Protein AF-A0A961PBG0-F1 (afdb_monomer)

pLDDT: mean 92.76, std 6.79, range [61.38, 98.5]

Solvent-accessible surface area (backbone atoms only — not comparable to full-atom values): 7837 Å² total; per-residue (Å²): 134,85,78,85,80,84,75,78,91,65,84,81,90,67,58,60,56,60,52,46,52,52,42,55,55,21,27,42,26,29,73,75,37,74,27,38,90,36,45,84,66,100,42,56,52,28,33,50,68,38,59,45,80,75,23,32,34,17,24,19,42,36,30,41,67,69,48,76,53,74,30,77,50,64,52,98,66,86,43,72,35,89,86,44,22,7,29,77,54,16,24,45,54,45,34,59,54,46,58,58,49,36,75,77,66,47,50,43,77,76,75,82,48,87,92,66,80,92,76,56,58,40,91,88,79,70,45,77,47,62,95,86,111

Radius of gyration: 18.52 Å; Cα contacts (8 Å, |Δi|>4): 218; chains: 1; bounding box: 60×29×58 Å

Secondary structure (DSSP, 8-state):
-PPP---------S-HHHHHHHHHHHHHHHHHSTTTTT---SS--EEEEEE-GGG-EEEEEEE-SS-EEEEEEE-SS----TT--IIIIIHHHHHHHHHHHHHHH---PPPPPTT-----B-TTT-PBPPTT-

Foldseek 3Di:
DDDDDDDDPDDDPDDPQVVVVLQVVQLCCCPPNLQDPLADEPERKGWDWDADPLRQKTKIWMDFQFDTDIDIDHDPPRDHDPPHINNPHTSNVVNVVVNVVCVPGNGYPDDNDPPDDDFDADPPPRDTDPPVD

Nearest PDB structures (foldseek):
  3vma-assembly1_A  TM=8.462E-01  e=1.770E-04  Escherichia coli K-12
  7u4h-assembly1_A  TM=8.649E-01  e=2.583E-04  Chlamydia trachomatis D/UW-3/CX
  7u4h-assembly2_B  TM=8.428E-01  e=2.929E-04  Chlamydia trachomatis D/UW-3/CX
  5fgz-assembly1_A  TM=8.484E-01  e=7.533E-04  Escherichia coli K-12
  6yn0-assembly1_A  TM=8.111E-01  e=9.100E-04  Escherichia coli K-12

Sequence (133 aa):
GASPRITANRERVMDAITAYQLTSMMQGVVQRGTAAGAVNLSVPVAGKTGTTNDSRDAWFIGFTSNLVAGCYIGYDKPQRMPGASGGGTCAPVFQRFMTEAVKKYGGGKFKVPAGGQFIKIDRYTGARLPDDA

Mean predicted aligned error: 5.56 Å

Structure (mmCIF, N/CA/C/O backbone):
data_AF-A0A961PBG0-F1
#
_entry.id   AF-A0A961PBG0-F1
#
loop_
_atom_site.group_PDB
_atom_site.id
_atom_site.type_symbol
_atom_site.label_atom_id
_atom_site.label_alt_id
_atom_site.label_comp_id
_atom_site.label_asym_id
_atom_site.label_entity_id
_atom_site.label_seq_id
_atom_site.pdbx_PDB_ins_code
_atom_site.Cartn_x
_atom_site.Cartn_y
_atom_site.Cartn_z
_atom_site.occupancy
_atom_site.B_iso_or_equiv
_atom_site.auth_seq_id
_atom_site.auth_comp_id
_atom_site.auth_asym_id
_atom_site.auth_atom_id
_atom_site.pdbx_PDB_model_num
ATOM 1 N N . GLY A 1 1 ? -44.442 6.313 3.048 1.00 61.38 1 GLY A N 1
ATOM 2 C CA . GLY A 1 1 ? -43.961 5.299 2.090 1.00 61.38 1 GLY A CA 1
ATOM 3 C C . GLY A 1 1 ? -42.630 4.770 2.575 1.00 61.38 1 GLY A C 1
ATOM 4 O O . GLY A 1 1 ? -41.834 5.569 3.048 1.00 61.38 1 GLY A O 1
ATOM 5 N N . ALA A 1 2 ? -42.412 3.457 2.539 1.00 73.62 2 ALA A N 1
ATOM 6 C CA . ALA A 1 2 ? -41.137 2.868 2.942 1.00 73.62 2 ALA A CA 1
ATOM 7 C C . ALA A 1 2 ? -40.106 3.033 1.817 1.00 73.62 2 ALA A C 1
ATOM 9 O O . ALA A 1 2 ? -40.390 2.704 0.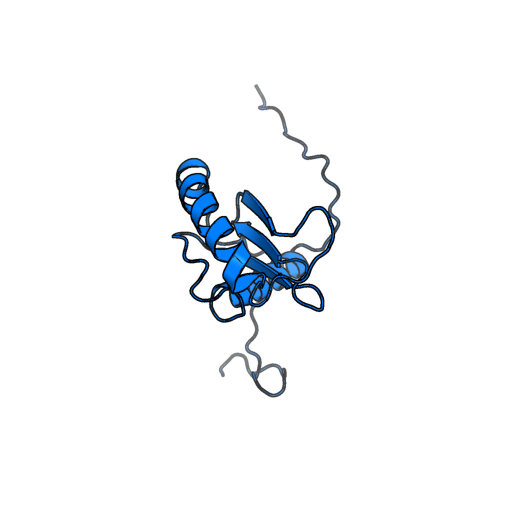666 1.00 73.62 2 ALA A O 1
ATOM 10 N N . SER A 1 3 ? -38.925 3.552 2.145 1.00 66.94 3 SER A N 1
ATOM 11 C CA . SER A 1 3 ? -37.816 3.650 1.195 1.00 66.94 3 SER A CA 1
ATOM 12 C C . SER A 1 3 ? -37.363 2.251 0.746 1.00 66.94 3 SER A C 1
ATOM 14 O O . SER A 1 3 ? -37.389 1.316 1.552 1.00 66.94 3 SER A O 1
ATOM 16 N N . PRO A 1 4 ? -36.930 2.080 -0.516 1.00 78.19 4 PRO A N 1
ATOM 17 C CA . PRO A 1 4 ? -36.484 0.788 -1.023 1.00 78.19 4 PRO A CA 1
ATOM 18 C C . PRO A 1 4 ? -35.273 0.264 -0.239 1.00 78.19 4 PRO A C 1
ATOM 20 O O . PRO A 1 4 ? -34.310 0.987 0.028 1.00 78.19 4 PRO A O 1
ATOM 23 N N . ARG A 1 5 ? -35.315 -1.023 0.123 1.00 78.50 5 ARG A N 1
ATOM 24 C CA . ARG A 1 5 ? -34.212 -1.717 0.794 1.00 78.50 5 ARG A CA 1
ATOM 25 C C . ARG A 1 5 ? -33.187 -2.124 -0.261 1.00 78.50 5 ARG A C 1
ATOM 27 O O . ARG A 1 5 ? -33.420 -3.063 -1.014 1.00 78.50 5 ARG A O 1
ATOM 34 N N . ILE A 1 6 ? -32.055 -1.427 -0.322 1.00 74.75 6 ILE A N 1
ATOM 35 C CA . ILE A 1 6 ? -30.948 -1.826 -1.198 1.00 74.75 6 ILE A CA 1
ATOM 36 C C . ILE A 1 6 ? -30.347 -3.126 -0.650 1.00 74.75 6 ILE A C 1
ATOM 38 O O . ILE A 1 6 ? -29.648 -3.123 0.363 1.00 74.75 6 ILE A O 1
ATOM 42 N N . THR A 1 7 ? -30.628 -4.247 -1.310 1.00 72.62 7 THR A N 1
ATOM 43 C CA . THR A 1 7 ? -29.997 -5.539 -1.023 1.00 72.62 7 THR A CA 1
ATOM 44 C C . THR A 1 7 ? -28.764 -5.689 -1.903 1.00 72.62 7 THR A C 1
ATOM 46 O O . THR A 1 7 ? -28.859 -5.932 -3.105 1.00 72.62 7 THR A O 1
ATOM 49 N N . ALA A 1 8 ? -27.582 -5.517 -1.316 1.00 70.81 8 ALA A N 1
ATOM 50 C CA . ALA A 1 8 ? -26.337 -5.832 -1.999 1.00 70.81 8 ALA A CA 1
ATOM 51 C C . ALA A 1 8 ? -26.182 -7.360 -2.071 1.00 70.81 8 ALA A C 1
ATOM 53 O O . ALA A 1 8 ? -25.752 -7.977 -1.101 1.00 70.81 8 ALA A O 1
ATOM 54 N N . ASN A 1 9 ? -26.513 -7.962 -3.217 1.00 75.25 9 ASN A N 1
ATOM 55 C CA . ASN A 1 9 ? -26.277 -9.386 -3.502 1.00 75.25 9 ASN A CA 1
ATOM 56 C C . ASN A 1 9 ? -24.788 -9.644 -3.787 1.00 75.25 9 ASN A C 1
ATOM 58 O O . ASN A 1 9 ? -24.409 -10.055 -4.878 1.00 75.25 9 ASN A O 1
ATOM 62 N N . ARG A 1 10 ? -23.924 -9.314 -2.824 1.00 83.44 10 ARG A N 1
ATOM 63 C CA . ARG A 1 10 ? -22.484 -9.567 -2.893 1.00 83.44 10 ARG A CA 1
ATOM 64 C C . ARG A 1 10 ? -22.181 -10.715 -1.951 1.00 83.44 10 ARG A C 1
ATOM 66 O O . ARG A 1 10 ? -22.437 -10.606 -0.752 1.00 83.44 10 ARG A O 1
ATOM 73 N N . GLU A 1 11 ? -21.648 -11.796 -2.494 1.00 89.00 11 GLU A N 1
ATOM 74 C CA . GLU A 1 11 ? -21.184 -12.910 -1.684 1.00 89.00 11 GLU A CA 1
ATOM 75 C C . GLU A 1 11 ? -20.038 -12.451 -0.773 1.00 89.00 11 GLU A C 1
ATOM 77 O O . GLU A 1 11 ? -19.099 -11.773 -1.204 1.00 89.00 11 GLU A O 1
ATOM 82 N N . ARG A 1 12 ? -20.125 -12.790 0.516 1.00 88.44 12 ARG A N 1
ATOM 83 C CA . ARG A 1 12 ? -19.035 -12.545 1.459 1.00 88.44 12 ARG A CA 1
ATOM 84 C C . ARG A 1 12 ? -18.022 -13.679 1.331 1.00 88.44 12 ARG A C 1
ATOM 86 O O . ARG A 1 12 ? -18.261 -14.766 1.835 1.00 88.44 12 ARG A O 1
ATOM 93 N N . VAL A 1 13 ? -16.872 -13.377 0.737 1.00 93.19 13 VAL A N 1
ATOM 94 C CA . VAL A 1 13 ? -15.783 -14.349 0.522 1.00 93.19 13 VAL A CA 1
ATOM 95 C C . VAL A 1 13 ? -14.764 -14.424 1.670 1.00 93.19 13 VAL A C 1
ATOM 97 O O . VAL A 1 13 ? -13.883 -15.274 1.655 1.00 93.19 13 VAL A O 1
ATOM 100 N N . MET A 1 14 ? -14.842 -13.522 2.655 1.00 93.25 14 MET A N 1
ATOM 101 C CA . MET A 1 14 ? -13.897 -13.446 3.776 1.00 93.25 14 MET A CA 1
ATOM 102 C C . MET A 1 14 ? -14.581 -12.937 5.045 1.00 93.25 14 MET A C 1
ATOM 104 O O . MET A 1 14 ? -15.479 -12.089 4.976 1.00 93.25 14 MET A O 1
ATOM 108 N N . ASP A 1 15 ? -14.134 -13.419 6.206 1.00 94.62 15 ASP A N 1
ATOM 109 C CA . ASP A 1 15 ? -14.537 -12.851 7.489 1.00 94.62 15 ASP A CA 1
ATOM 110 C C . ASP A 1 15 ? -14.104 -11.377 7.619 1.00 94.62 15 ASP A C 1
ATOM 112 O O . ASP A 1 15 ? -13.048 -10.958 7.136 1.00 94.62 15 ASP A O 1
ATOM 116 N N . ALA A 1 16 ? -14.941 -10.572 8.275 1.00 94.06 16 ALA A N 1
ATOM 117 C CA . ALA A 1 16 ? -14.719 -9.136 8.372 1.00 94.06 16 ALA A CA 1
ATOM 118 C C . ALA A 1 16 ? -13.503 -8.793 9.249 1.00 94.06 16 ALA A C 1
ATOM 120 O O . ALA A 1 16 ? -12.793 -7.835 8.935 1.00 94.06 16 ALA A O 1
ATOM 121 N N . ILE A 1 17 ? -13.242 -9.566 10.313 1.00 95.88 17 ILE A N 1
ATOM 122 C CA . ILE A 1 17 ? -12.076 -9.386 11.189 1.00 95.88 17 ILE A CA 1
ATOM 123 C C . ILE A 1 17 ? -10.807 -9.716 10.407 1.00 95.88 17 ILE A C 1
ATOM 125 O O . ILE A 1 17 ? -9.879 -8.905 10.403 1.00 95.88 17 ILE A O 1
ATOM 129 N N . THR A 1 18 ? -10.793 -10.826 9.664 1.00 95.38 18 THR A N 1
ATOM 130 C CA . THR A 1 18 ? -9.668 -11.178 8.781 1.00 95.38 18 THR A CA 1
ATOM 131 C C . THR A 1 18 ? -9.402 -10.086 7.742 1.00 95.38 18 THR A C 1
ATOM 133 O O . THR A 1 18 ? -8.263 -9.644 7.585 1.00 95.38 18 THR A O 1
ATOM 136 N N . ALA A 1 19 ? -10.445 -9.576 7.079 1.00 95.81 19 ALA A N 1
ATOM 137 C CA . ALA A 1 19 ? -10.303 -8.502 6.096 1.00 95.81 19 ALA A CA 1
ATOM 138 C C . ALA A 1 19 ? -9.726 -7.216 6.715 1.00 95.81 19 ALA A C 1
ATOM 140 O O . ALA A 1 19 ? -8.863 -6.563 6.119 1.00 95.81 19 ALA A O 1
ATOM 141 N N . TYR A 1 20 ? -10.161 -6.859 7.926 1.00 96.38 20 TYR A N 1
ATOM 142 C CA . TYR A 1 20 ? -9.634 -5.705 8.651 1.00 96.38 20 TYR A CA 1
ATOM 143 C C . TYR A 1 20 ? -8.168 -5.900 9.065 1.00 96.38 20 TYR A C 1
ATOM 145 O O . TYR A 1 20 ? -7.363 -4.983 8.901 1.00 96.38 20 TYR A O 1
ATOM 153 N N . GLN A 1 21 ? -7.788 -7.093 9.533 1.00 95.69 21 GLN A N 1
ATOM 154 C CA . GLN A 1 21 ? -6.397 -7.422 9.867 1.00 95.69 21 GLN A CA 1
ATOM 155 C C . GLN A 1 21 ? -5.482 -7.324 8.640 1.00 95.69 21 GLN A C 1
ATOM 157 O O . GLN A 1 21 ? -4.449 -6.655 8.701 1.00 95.69 21 GLN A O 1
ATOM 162 N N . LEU A 1 22 ? -5.882 -7.909 7.503 1.00 96.88 22 LEU A N 1
ATOM 163 C CA . LEU A 1 22 ? -5.150 -7.782 6.236 1.00 96.88 22 LEU A CA 1
ATOM 164 C C . LEU A 1 22 ? -5.012 -6.316 5.817 1.00 96.88 22 LEU A C 1
ATOM 166 O O . LEU A 1 22 ? -3.926 -5.874 5.440 1.00 96.88 22 LEU A O 1
ATOM 170 N N . THR A 1 23 ? -6.094 -5.545 5.931 1.00 97.50 23 THR A N 1
ATOM 171 C CA . THR A 1 23 ? -6.087 -4.108 5.636 1.00 97.50 23 THR A CA 1
ATOM 172 C C . THR A 1 23 ? -5.087 -3.373 6.522 1.00 97.50 23 THR A C 1
ATOM 174 O O . THR A 1 23 ? -4.249 -2.641 6.005 1.00 97.50 23 THR A O 1
ATOM 177 N N . SER A 1 24 ? -5.102 -3.616 7.835 1.00 96.31 24 SER A N 1
ATOM 178 C CA . SER A 1 24 ? -4.177 -2.997 8.791 1.00 96.31 24 SER A CA 1
ATOM 179 C C . SER A 1 24 ? -2.710 -3.327 8.483 1.00 96.31 24 SER A C 1
ATOM 181 O O . SER A 1 24 ? -1.856 -2.436 8.484 1.00 96.31 24 SER A O 1
ATOM 183 N N . MET A 1 25 ? -2.410 -4.578 8.121 1.00 96.50 25 MET A N 1
ATOM 184 C CA . MET A 1 25 ? -1.068 -4.971 7.678 1.00 96.50 25 MET A CA 1
ATOM 185 C C . MET A 1 25 ? -0.658 -4.251 6.385 1.00 96.50 25 MET A C 1
ATOM 187 O O . MET A 1 25 ? 0.460 -3.742 6.285 1.00 96.50 25 MET A O 1
ATOM 191 N N . MET A 1 26 ? -1.568 -4.131 5.416 1.00 98.00 26 MET A N 1
ATOM 192 C CA . MET A 1 26 ? -1.326 -3.425 4.153 1.00 98.00 26 MET A CA 1
ATOM 193 C C . MET A 1 26 ? -1.217 -1.902 4.308 1.00 98.00 26 MET A C 1
ATOM 195 O O . MET A 1 26 ? -0.511 -1.265 3.527 1.00 98.00 26 MET A O 1
ATOM 199 N N . GLN A 1 27 ? -1.834 -1.295 5.326 1.00 97.69 27 GLN A N 1
ATOM 200 C CA . GLN A 1 27 ? -1.533 0.098 5.687 1.00 97.69 27 GLN A CA 1
ATOM 201 C C . GLN A 1 27 ? -0.063 0.247 6.100 1.00 97.69 27 GLN A C 1
ATOM 203 O O . GLN A 1 27 ? 0.582 1.236 5.758 1.00 97.69 27 GLN A O 1
ATOM 208 N N . GLY A 1 28 ? 0.500 -0.764 6.771 1.00 95.75 28 GLY A N 1
ATOM 209 C CA . GLY A 1 28 ? 1.921 -0.808 7.108 1.00 95.75 28 GLY A CA 1
ATOM 210 C C . GLY A 1 28 ? 2.839 -0.770 5.885 1.00 95.75 28 GLY A C 1
ATOM 211 O O . GLY A 1 28 ? 3.865 -0.098 5.926 1.00 95.75 28 GLY A O 1
ATOM 212 N N . VAL A 1 29 ? 2.458 -1.404 4.773 1.00 96.25 29 VAL A N 1
ATOM 213 C CA . VAL A 1 29 ? 3.240 -1.366 3.522 1.00 96.25 29 VAL A CA 1
ATOM 214 C C . VAL A 1 29 ? 3.377 0.060 2.987 1.00 96.25 29 VAL A C 1
ATOM 216 O O . VAL A 1 29 ? 4.452 0.440 2.523 1.00 96.25 29 VAL A O 1
ATOM 219 N N . VAL A 1 30 ? 2.305 0.846 3.082 1.00 96.38 30 VAL A N 1
ATOM 220 C CA . VAL A 1 30 ? 2.278 2.245 2.640 1.00 96.38 30 VAL A CA 1
ATOM 221 C C . VAL A 1 30 ? 2.990 3.168 3.627 1.00 96.38 30 VAL A C 1
ATOM 223 O O . VAL A 1 30 ? 3.704 4.068 3.213 1.00 96.38 30 VAL A O 1
ATOM 226 N N . GLN A 1 31 ? 2.824 2.949 4.931 1.00 95.06 31 GLN A N 1
ATOM 227 C CA . GLN A 1 31 ? 3.359 3.857 5.952 1.00 95.06 31 GLN A CA 1
ATOM 228 C C . GLN A 1 31 ? 4.849 3.648 6.234 1.00 95.06 31 GLN A C 1
ATOM 230 O O . GLN A 1 31 ? 5.561 4.600 6.534 1.00 95.06 31 GLN A O 1
ATOM 235 N N . ARG A 1 32 ? 5.308 2.395 6.204 1.00 93.69 32 ARG A N 1
ATOM 236 C CA . ARG A 1 32 ? 6.647 1.998 6.671 1.00 93.69 32 ARG A CA 1
ATOM 237 C C . ARG A 1 32 ? 7.303 0.898 5.834 1.00 93.69 32 ARG A C 1
ATOM 239 O O . ARG A 1 32 ? 8.380 0.436 6.186 1.00 93.69 32 ARG A O 1
ATOM 246 N N . GLY A 1 33 ? 6.638 0.429 4.780 1.00 93.00 33 GLY A N 1
ATOM 247 C CA . GLY A 1 33 ? 7.110 -0.671 3.946 1.00 93.00 33 GLY A CA 1
ATOM 248 C C . GLY A 1 33 ? 7.555 -0.222 2.560 1.00 93.00 33 GLY A C 1
ATOM 249 O O . GLY A 1 33 ? 8.035 0.887 2.356 1.00 93.00 33 GLY A O 1
ATOM 250 N N . THR A 1 34 ? 7.373 -1.103 1.580 1.00 90.62 34 THR A N 1
ATOM 251 C CA . THR A 1 34 ? 7.892 -0.942 0.212 1.00 90.62 34 THR A CA 1
ATOM 252 C C . THR A 1 34 ? 7.259 0.192 -0.595 1.00 90.62 34 THR A C 1
ATOM 254 O O . THR A 1 34 ? 7.767 0.516 -1.664 1.00 90.62 34 THR A O 1
ATOM 257 N N . ALA A 1 35 ? 6.157 0.778 -0.122 1.00 91.38 35 ALA A N 1
ATOM 258 C CA . ALA A 1 35 ? 5.529 1.951 -0.731 1.00 91.38 35 ALA A CA 1
ATOM 259 C C . ALA A 1 35 ? 5.686 3.223 0.123 1.00 91.38 35 ALA A C 1
ATOM 261 O O . ALA A 1 35 ? 5.108 4.259 -0.217 1.00 91.38 35 ALA A O 1
ATOM 262 N N . ALA A 1 36 ? 6.463 3.156 1.211 1.00 92.19 36 ALA A N 1
ATOM 263 C CA . ALA A 1 36 ? 6.746 4.308 2.056 1.00 92.19 36 ALA A CA 1
ATOM 264 C C . ALA A 1 36 ? 7.418 5.429 1.254 1.00 92.19 36 ALA A C 1
ATOM 26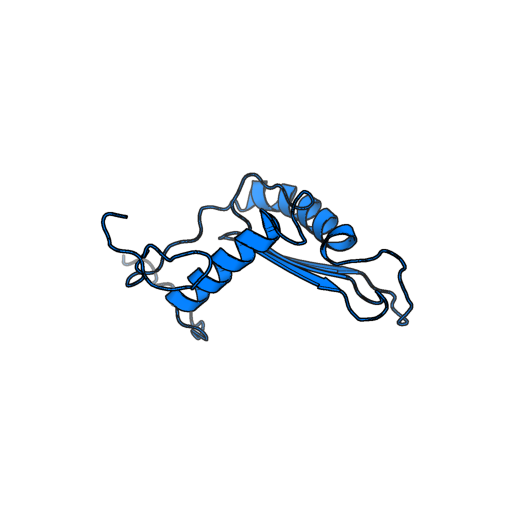6 O O . ALA A 1 36 ? 8.296 5.187 0.428 1.00 92.19 36 ALA A O 1
ATOM 267 N N . GLY A 1 37 ? 6.959 6.662 1.469 1.00 91.38 37 GLY A N 1
ATOM 268 C CA . GLY A 1 37 ? 7.428 7.853 0.754 1.00 91.38 37 GLY A CA 1
ATOM 269 C C . GLY A 1 37 ? 6.859 8.030 -0.661 1.00 91.38 37 GLY A C 1
ATOM 270 O O . GLY A 1 37 ? 6.804 9.160 -1.137 1.00 91.38 37 GLY A O 1
ATOM 271 N N . ALA A 1 38 ? 6.379 6.966 -1.315 1.00 94.81 38 ALA A N 1
ATOM 272 C CA . ALA A 1 38 ? 5.796 7.048 -2.658 1.00 94.81 38 ALA A CA 1
ATOM 273 C C . ALA A 1 38 ? 4.292 7.370 -2.644 1.00 94.81 38 ALA A C 1
ATOM 275 O O . ALA A 1 38 ? 3.802 8.064 -3.535 1.00 94.81 38 ALA A O 1
ATOM 276 N N . VAL A 1 39 ? 3.559 6.877 -1.639 1.00 96.19 39 VAL A N 1
ATOM 277 C CA . VAL A 1 39 ? 2.122 7.135 -1.464 1.00 96.19 39 VAL A CA 1
ATOM 278 C C . VAL A 1 39 ? 1.902 7.942 -0.189 1.00 96.19 39 VAL A C 1
ATOM 280 O O . VAL A 1 39 ? 2.145 7.464 0.916 1.00 96.19 39 VAL A O 1
ATOM 283 N N . ASN A 1 40 ? 1.421 9.170 -0.355 1.00 95.38 40 ASN A N 1
ATOM 284 C CA . ASN A 1 40 ? 1.167 10.136 0.706 1.00 95.38 40 ASN A CA 1
ATOM 285 C C . ASN A 1 40 ? -0.140 10.890 0.414 1.00 95.38 40 ASN A C 1
ATOM 287 O O . ASN A 1 40 ? -0.138 11.997 -0.126 1.00 95.38 40 ASN A O 1
ATOM 291 N N . LEU A 1 41 ? -1.271 10.243 0.689 1.00 96.00 41 LEU A N 1
ATOM 292 C CA . LEU A 1 41 ? -2.600 10.836 0.530 1.00 96.00 41 LEU A CA 1
ATOM 293 C C . LEU A 1 41 ? -3.102 11.388 1.868 1.00 96.00 41 LEU A C 1
ATOM 295 O O . LEU A 1 41 ? -2.713 10.919 2.934 1.00 96.00 41 LEU A O 1
ATOM 299 N N . SER A 1 42 ? -4.035 12.339 1.812 1.00 94.44 42 SER A N 1
ATOM 300 C CA . SER A 1 42 ? -4.680 12.928 2.997 1.00 94.44 42 SER A CA 1
ATOM 301 C C . SER A 1 42 ? -5.634 11.978 3.735 1.00 94.44 42 SER A C 1
ATOM 303 O O . SER A 1 42 ? -6.170 12.327 4.785 1.00 94.44 42 SER A O 1
ATOM 305 N N . VAL A 1 43 ? -5.861 10.782 3.192 1.00 96.50 43 VAL A N 1
ATOM 306 C CA . VAL A 1 43 ? -6.755 9.759 3.740 1.00 96.50 43 VAL A CA 1
ATOM 307 C C . VAL A 1 43 ? -5.993 8.453 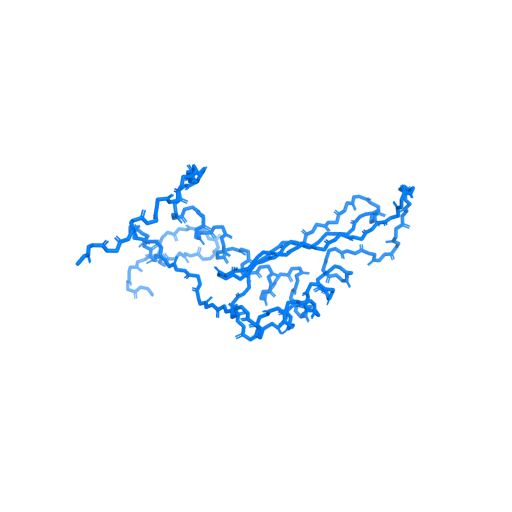3.962 1.00 96.50 43 VAL A C 1
ATOM 309 O O . VAL A 1 43 ? -4.993 8.209 3.287 1.00 96.50 43 VAL A O 1
ATOM 312 N N . PRO A 1 44 ? -6.459 7.572 4.864 1.00 97.50 44 PRO A N 1
ATOM 313 C CA . PRO A 1 44 ? -5.844 6.265 5.059 1.00 97.50 44 PRO A CA 1
ATOM 314 C C . PRO A 1 44 ? -5.843 5.419 3.779 1.00 97.50 44 PRO A C 1
ATOM 316 O O . PRO A 1 44 ? -6.877 5.251 3.129 1.00 97.50 44 PRO A O 1
ATOM 319 N N . VAL A 1 45 ? -4.681 4.845 3.460 1.00 97.94 45 VAL A N 1
ATOM 320 C CA . VAL A 1 45 ? -4.471 3.963 2.304 1.00 97.94 45 VAL A CA 1
ATOM 321 C C . VAL A 1 45 ? -3.893 2.638 2.772 1.00 97.94 45 VAL A C 1
ATOM 323 O O . VAL A 1 45 ? -2.999 2.608 3.618 1.00 97.94 45 VAL A O 1
ATOM 326 N N . ALA A 1 46 ? -4.386 1.551 2.195 1.00 98.25 46 ALA A N 1
ATOM 327 C CA . ALA A 1 46 ? -3.780 0.231 2.264 1.00 98.25 46 ALA A CA 1
ATOM 328 C C . ALA A 1 46 ? -3.366 -0.194 0.853 1.00 98.25 46 ALA A C 1
ATOM 330 O O . ALA A 1 46 ? -4.035 0.148 -0.120 1.00 98.25 46 ALA A O 1
ATOM 331 N N . GLY A 1 47 ? -2.269 -0.931 0.714 1.00 97.62 47 GLY A N 1
ATOM 332 C CA . GLY A 1 47 ? -1.866 -1.434 -0.592 1.00 97.62 47 GLY A CA 1
ATOM 333 C C . GLY A 1 47 ? -0.685 -2.383 -0.537 1.00 97.62 47 GLY A C 1
ATOM 334 O O . GLY A 1 47 ? -0.120 -2.648 0.525 1.00 97.62 47 GLY A O 1
ATOM 335 N N . LYS A 1 48 ? -0.309 -2.900 -1.704 1.00 98.25 48 LYS A N 1
ATOM 336 C CA . LYS A 1 48 ? 0.802 -3.832 -1.845 1.00 98.25 48 LYS A CA 1
ATOM 337 C C . LYS A 1 48 ? 1.548 -3.611 -3.155 1.00 98.25 48 LYS A C 1
ATOM 339 O O . LYS A 1 48 ? 0.952 -3.484 -4.222 1.00 98.25 48 LYS A O 1
ATOM 344 N N . THR A 1 49 ? 2.876 -3.612 -3.059 1.00 95.56 49 THR A N 1
ATOM 345 C CA . THR A 1 49 ? 3.773 -3.655 -4.219 1.00 95.56 49 THR A CA 1
ATOM 346 C C . THR A 1 49 ? 3.909 -5.082 -4.750 1.00 95.56 49 THR A C 1
ATOM 348 O O . THR A 1 49 ? 4.027 -6.030 -3.962 1.00 95.56 49 THR A O 1
ATOM 351 N N . GLY A 1 50 ? 3.981 -5.220 -6.070 1.00 93.69 50 GLY A N 1
ATOM 352 C CA . GLY A 1 50 ? 4.426 -6.421 -6.770 1.00 93.69 50 GLY A CA 1
ATOM 353 C C . GLY A 1 50 ? 5.551 -6.074 -7.745 1.00 93.69 50 GLY A C 1
ATOM 354 O O . GLY A 1 50 ? 5.507 -5.037 -8.401 1.00 93.69 50 GLY A O 1
ATOM 355 N N . THR A 1 51 ? 6.565 -6.926 -7.818 1.00 92.06 51 THR A N 1
ATOM 356 C CA . THR A 1 51 ? 7.652 -6.836 -8.799 1.00 92.06 51 THR A CA 1
ATOM 357 C C . THR A 1 51 ? 7.940 -8.263 -9.244 1.00 92.06 51 THR A C 1
ATOM 359 O O . THR A 1 51 ? 8.147 -9.118 -8.381 1.00 92.06 51 THR A O 1
ATOM 362 N N . THR A 1 52 ? 7.900 -8.552 -10.544 1.00 86.50 52 THR A N 1
ATOM 363 C CA . THR A 1 52 ? 8.246 -9.893 -11.044 1.00 86.50 52 THR A CA 1
ATOM 364 C C . THR A 1 52 ? 9.758 -10.071 -11.139 1.00 86.50 52 THR A C 1
ATOM 366 O O . THR A 1 52 ? 10.531 -9.111 -11.057 1.00 86.50 52 THR A O 1
ATOM 369 N N . ASN A 1 53 ? 10.190 -11.324 -11.295 1.00 82.44 53 ASN A N 1
ATOM 370 C CA . ASN A 1 53 ? 11.597 -11.651 -11.505 1.00 82.44 53 ASN A CA 1
ATOM 371 C C . ASN A 1 53 ? 12.161 -10.851 -12.685 1.00 82.44 53 AS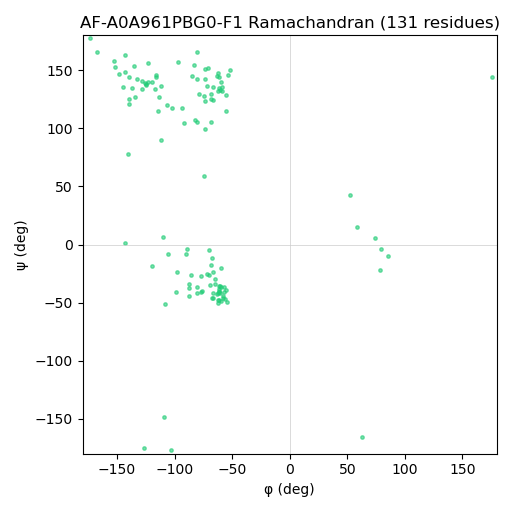N A C 1
ATOM 373 O O . ASN A 1 53 ? 11.458 -10.569 -13.656 1.00 82.44 53 ASN A O 1
ATOM 377 N N . ASP A 1 54 ? 13.439 -10.484 -12.594 1.00 82.31 54 ASP A N 1
ATOM 378 C CA . ASP A 1 54 ? 14.121 -9.645 -13.584 1.00 82.31 54 ASP A CA 1
ATOM 379 C C . ASP A 1 54 ? 13.500 -8.255 -13.817 1.00 82.31 54 ASP A C 1
ATOM 381 O O . ASP A 1 54 ? 13.837 -7.608 -14.814 1.00 82.31 54 ASP A O 1
ATOM 385 N N . SER A 1 55 ? 12.618 -7.790 -12.921 1.00 86.06 55 SER A N 1
ATOM 386 C CA . SER A 1 55 ? 11.907 -6.511 -13.043 1.00 86.06 55 SER A CA 1
ATOM 387 C C . SER A 1 55 ? 11.192 -6.366 -14.391 1.00 86.06 55 SER A C 1
ATOM 389 O O . SER A 1 55 ? 11.267 -5.320 -15.029 1.00 86.06 55 SER A O 1
ATOM 391 N N . ARG A 1 56 ? 10.535 -7.428 -14.871 1.00 90.50 56 ARG A N 1
ATOM 392 C CA . ARG A 1 56 ? 9.763 -7.374 -16.128 1.00 90.50 56 ARG A CA 1
ATOM 393 C C . ARG A 1 56 ? 8.423 -6.673 -15.964 1.00 90.50 56 ARG A C 1
ATOM 395 O O . ARG A 1 56 ? 7.937 -6.061 -16.907 1.00 90.50 56 ARG A O 1
ATOM 402 N N . ASP A 1 57 ? 7.885 -6.724 -14.751 1.00 93.81 57 ASP A N 1
ATOM 403 C CA . ASP A 1 57 ? 6.596 -6.159 -14.394 1.00 93.81 57 ASP A CA 1
ATOM 404 C C . ASP A 1 57 ? 6.696 -5.444 -13.051 1.00 93.81 57 ASP A C 1
ATOM 406 O O . ASP A 1 57 ? 7.217 -5.982 -12.066 1.00 93.81 57 ASP A O 1
ATOM 410 N N . ALA A 1 58 ? 6.131 -4.245 -12.999 1.00 96.44 58 ALA A N 1
ATOM 411 C CA . ALA A 1 58 ? 5.878 -3.519 -11.770 1.00 96.44 58 ALA A CA 1
ATOM 412 C C . ALA A 1 58 ? 4.368 -3.429 -11.544 1.00 96.44 58 ALA A C 1
ATOM 414 O O . ALA A 1 58 ? 3.609 -3.124 -12.461 1.00 96.44 58 ALA A O 1
ATOM 415 N N . TRP A 1 59 ? 3.946 -3.667 -10.304 1.00 97.25 59 TRP A N 1
ATOM 416 C CA . TRP A 1 59 ? 2.558 -3.568 -9.873 1.00 97.25 59 TRP A CA 1
ATOM 417 C C . TRP A 1 59 ? 2.449 -2.784 -8.573 1.00 97.25 59 TRP A C 1
ATOM 419 O O . TRP A 1 59 ? 3.236 -2.963 -7.638 1.00 97.25 59 TRP A O 1
ATOM 429 N N . PHE A 1 60 ? 1.401 -1.985 -8.459 1.00 98.06 60 PHE A N 1
ATOM 430 C CA . PHE A 1 60 ? 0.928 -1.504 -7.171 1.00 98.06 60 PHE A CA 1
ATOM 431 C C . PHE A 1 60 ? -0.592 -1.518 -7.157 1.00 98.06 60 PHE A C 1
ATOM 433 O O . PHE A 1 60 ? -1.222 -0.855 -7.977 1.00 98.06 60 PHE A O 1
ATOM 440 N N . ILE A 1 61 ? -1.176 -2.260 -6.219 1.00 98.50 61 ILE A N 1
ATOM 441 C CA . ILE A 1 61 ? -2.621 -2.250 -5.981 1.00 98.50 61 ILE A CA 1
ATOM 442 C C . ILE A 1 61 ? -2.850 -1.642 -4.607 1.00 98.50 61 ILE A C 1
ATOM 444 O O . ILE A 1 61 ? -2.259 -2.083 -3.619 1.00 98.50 61 ILE A O 1
ATOM 448 N N . GLY A 1 62 ? -3.702 -0.626 -4.550 1.00 98.00 62 GLY A N 1
ATOM 449 C CA . GLY A 1 62 ? -4.027 0.074 -3.320 1.00 98.00 62 GLY A CA 1
ATOM 450 C C . GLY A 1 62 ? -5.487 0.490 -3.265 1.00 98.00 62 GLY A C 1
ATOM 451 O O . GLY A 1 62 ? -6.198 0.520 -4.271 1.00 98.00 62 GLY A O 1
ATOM 452 N N . PHE A 1 63 ? -5.947 0.803 -2.065 1.00 98.19 63 PHE A N 1
ATOM 453 C CA . PHE A 1 63 ? -7.321 1.196 -1.824 1.00 98.19 63 PHE A CA 1
ATOM 454 C C . PHE A 1 63 ? -7.450 2.119 -0.609 1.00 98.19 63 PHE A C 1
ATOM 456 O O . PHE A 1 63 ? -6.650 2.083 0.330 1.00 98.19 63 PHE A O 1
ATOM 463 N N . THR A 1 64 ? -8.486 2.951 -0.649 1.00 97.56 64 THR A N 1
ATOM 464 C CA . THR A 1 64 ? -9.041 3.687 0.493 1.00 97.56 64 THR A CA 1
ATOM 465 C C . THR A 1 64 ? -10.330 2.994 0.941 1.00 97.56 64 THR A C 1
ATOM 467 O O . THR A 1 64 ? -10.728 1.975 0.378 1.00 97.56 64 THR A O 1
ATOM 470 N N . SER A 1 65 ? -11.039 3.545 1.929 1.00 96.31 65 SER A N 1
ATOM 471 C CA . SER A 1 65 ? -12.353 3.017 2.324 1.00 96.31 65 SER A CA 1
ATOM 472 C C . SER A 1 65 ? -13.398 3.026 1.196 1.00 96.31 65 SER A C 1
ATOM 474 O O . SER A 1 65 ? -14.386 2.302 1.293 1.00 96.31 65 SER A O 1
ATOM 476 N N . ASN A 1 66 ? -13.203 3.849 0.156 1.00 95.56 66 ASN A N 1
ATOM 477 C CA . ASN A 1 66 ? -14.217 4.132 -0.866 1.00 95.56 66 ASN A CA 1
ATOM 478 C C . ASN A 1 66 ? -13.785 3.746 -2.289 1.00 95.56 66 ASN A C 1
ATOM 480 O O . ASN A 1 66 ? -14.633 3.647 -3.172 1.00 95.56 66 ASN A O 1
ATOM 484 N N . LEU A 1 67 ? -12.485 3.562 -2.534 1.00 96.94 67 LEU A N 1
ATOM 485 C CA . LEU A 1 67 ? -11.924 3.357 -3.868 1.00 96.94 67 LEU A CA 1
ATOM 486 C C . LEU A 1 67 ? -10.836 2.291 -3.847 1.00 96.94 67 LEU A C 1
ATOM 488 O O . LEU A 1 67 ? -10.027 2.258 -2.926 1.00 96.94 67 LEU A O 1
ATOM 492 N N . VAL A 1 68 ? -10.758 1.507 -4.919 1.00 97.56 68 VAL A N 1
ATOM 493 C CA . VAL A 1 68 ? -9.621 0.638 -5.237 1.00 97.56 68 VAL A CA 1
ATOM 494 C C . VAL A 1 68 ? -9.035 1.065 -6.578 1.00 97.56 68 VAL A C 1
ATOM 496 O O . VAL A 1 68 ? -9.778 1.399 -7.500 1.00 97.56 68 VAL A O 1
ATOM 499 N N . ALA A 1 69 ? -7.710 1.070 -6.684 1.00 98.00 69 ALA A N 1
ATOM 500 C CA . ALA A 1 69 ? -7.004 1.334 -7.929 1.00 98.00 69 ALA A CA 1
ATOM 501 C C . ALA A 1 69 ? -5.748 0.461 -8.030 1.00 98.00 69 ALA A C 1
ATOM 503 O O . ALA A 1 69 ? -5.116 0.116 -7.029 1.00 98.00 69 ALA A O 1
ATOM 504 N N . GLY A 1 70 ? -5.390 0.107 -9.260 1.00 97.62 70 GLY A N 1
ATOM 505 C CA . GLY A 1 70 ? -4.195 -0.663 -9.575 1.00 97.62 70 GLY A CA 1
ATOM 506 C C . GLY A 1 70 ? -3.387 0.037 -10.655 1.00 97.62 70 GLY A C 1
ATOM 507 O O . GLY A 1 70 ? -3.950 0.593 -11.594 1.00 97.62 70 GLY A O 1
ATOM 508 N N . CYS A 1 71 ? -2.069 0.004 -10.517 1.00 98.06 71 CYS A N 1
ATOM 509 C CA . CYS A 1 71 ? -1.132 0.378 -11.558 1.00 98.06 71 CYS A CA 1
ATOM 510 C C . CYS A 1 71 ? -0.305 -0.850 -11.932 1.00 98.06 71 CYS A C 1
ATOM 512 O O . CYS A 1 71 ? 0.171 -1.576 -11.055 1.00 98.06 71 CYS A O 1
ATOM 514 N N . TYR A 1 72 ? -0.166 -1.053 -13.236 1.00 97.06 72 TYR A N 1
ATOM 515 C CA . TYR A 1 72 ? 0.696 -2.038 -13.861 1.00 97.06 72 TYR A CA 1
ATOM 516 C C . TYR A 1 72 ? 1.542 -1.335 -14.907 1.00 97.06 72 TYR A C 1
ATOM 518 O O . TYR A 1 72 ? 1.012 -0.545 -15.692 1.00 97.06 72 TYR A O 1
ATOM 526 N N . ILE A 1 73 ? 2.837 -1.625 -14.913 1.00 96.75 73 ILE A N 1
ATOM 527 C CA . ILE A 1 73 ? 3.766 -1.162 -15.938 1.00 96.75 73 ILE A CA 1
ATOM 528 C C . ILE A 1 73 ? 4.629 -2.353 -16.350 1.00 96.75 73 ILE A C 1
ATOM 530 O O . ILE A 1 73 ? 5.246 -2.996 -15.499 1.00 96.75 73 ILE A O 1
ATOM 534 N N . GLY A 1 74 ? 4.663 -2.611 -17.655 1.00 95.81 74 GLY A N 1
ATOM 535 C CA . GLY A 1 74 ? 5.425 -3.665 -18.317 1.00 95.81 74 GLY A CA 1
ATOM 536 C C . GLY A 1 74 ? 5.445 -3.426 -19.828 1.00 95.81 74 GLY A C 1
ATOM 537 O O . GLY A 1 74 ? 4.680 -2.607 -20.341 1.00 95.81 74 GLY A O 1
ATOM 538 N N . TYR A 1 75 ? 6.331 -4.120 -20.537 1.00 95.31 75 TYR A N 1
ATOM 539 C CA . TYR A 1 75 ? 6.377 -4.091 -22.002 1.00 95.31 75 TYR A CA 1
ATOM 540 C C . TYR A 1 75 ? 5.401 -5.108 -22.605 1.00 95.31 75 TYR A C 1
ATOM 542 O O . TYR A 1 75 ? 5.286 -6.222 -22.098 1.00 95.31 75 TYR A O 1
ATOM 550 N N . ASP A 1 76 ? 4.788 -4.775 -23.746 1.00 95.06 76 ASP A N 1
ATOM 551 C CA . ASP A 1 76 ? 3.890 -5.687 -24.480 1.00 95.06 76 ASP A CA 1
ATOM 552 C C . ASP A 1 76 ? 4.573 -7.013 -24.852 1.00 95.06 76 ASP A C 1
ATOM 554 O O . ASP A 1 76 ? 3.967 -8.083 -24.821 1.00 95.06 76 ASP A O 1
ATOM 558 N N . LYS A 1 77 ? 5.867 -6.945 -25.189 1.00 93.75 77 LYS A N 1
ATOM 559 C CA . LYS A 1 77 ? 6.750 -8.110 -25.285 1.00 93.75 77 LYS A CA 1
ATOM 560 C C . LYS A 1 77 ? 7.616 -8.143 -24.025 1.00 93.75 77 LYS A C 1
ATOM 562 O O . LYS A 1 77 ? 8.396 -7.208 -23.852 1.00 93.75 77 LYS A O 1
ATOM 567 N N . PRO A 1 78 ? 7.536 -9.187 -23.174 1.00 89.31 78 PRO A N 1
ATOM 568 C CA . PRO A 1 78 ? 8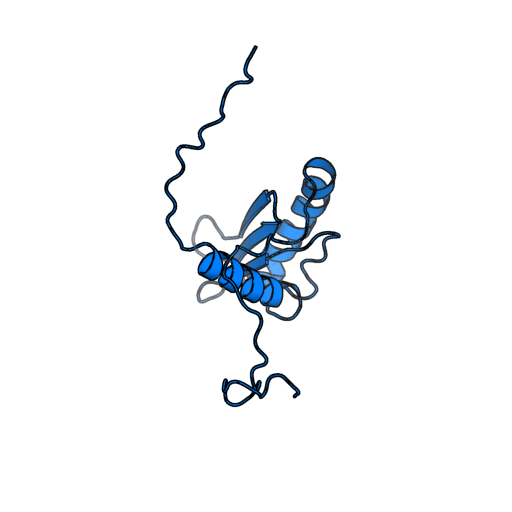.222 -9.199 -21.885 1.00 89.31 78 PRO A CA 1
ATOM 569 C C . PRO A 1 78 ? 9.725 -8.946 -22.011 1.00 89.31 78 PRO A C 1
ATOM 571 O O . PRO A 1 78 ? 10.472 -9.756 -22.564 1.00 89.31 78 PRO A O 1
ATOM 574 N N . GLN A 1 79 ? 10.169 -7.822 -21.459 1.00 91.88 79 GLN A N 1
ATOM 575 C CA . GLN A 1 79 ? 11.560 -7.383 -21.443 1.00 91.88 79 GLN A CA 1
ATOM 576 C C . GLN A 1 79 ? 11.908 -6.872 -20.048 1.00 91.88 79 GLN A C 1
ATOM 578 O O . GLN A 1 79 ? 11.037 -6.442 -19.293 1.00 91.88 79 GLN A O 1
ATOM 583 N N . ARG A 1 80 ? 13.190 -6.950 -19.681 1.00 93.12 80 ARG A N 1
ATOM 584 C CA . ARG A 1 80 ? 13.660 -6.453 -18.381 1.00 93.12 80 ARG A CA 1
ATOM 585 C C . ARG A 1 80 ? 13.513 -4.931 -18.347 1.00 93.12 80 ARG A C 1
ATOM 587 O O . ARG A 1 80 ? 13.929 -4.270 -19.295 1.00 93.12 80 ARG A O 1
ATOM 594 N N . MET A 1 81 ? 13.002 -4.387 -17.244 1.00 93.94 81 MET A N 1
ATOM 595 C CA . MET A 1 81 ? 13.021 -2.952 -16.947 1.00 93.94 81 MET A CA 1
ATOM 596 C C . MET A 1 81 ? 13.956 -2.711 -15.751 1.00 93.94 81 MET A C 1
ATOM 598 O O . MET A 1 81 ? 13.517 -2.783 -14.600 1.00 93.94 81 MET A O 1
ATOM 602 N N . PRO A 1 82 ? 15.262 -2.469 -15.973 1.00 90.19 82 PRO A N 1
ATOM 603 C CA . PRO A 1 82 ? 16.215 -2.278 -14.883 1.00 90.19 82 PRO A CA 1
ATOM 604 C C . PRO A 1 82 ? 15.774 -1.163 -13.928 1.00 90.19 82 PRO A C 1
ATOM 606 O O . PRO A 1 82 ? 15.448 -0.059 -14.355 1.00 90.19 82 PRO A O 1
ATOM 609 N N . GLY A 1 83 ? 15.746 -1.461 -12.628 1.00 89.19 83 GLY A N 1
ATOM 610 C CA . GLY A 1 83 ? 15.310 -0.517 -11.594 1.00 89.19 83 GLY A CA 1
ATOM 611 C C . GLY A 1 83 ? 13.790 -0.373 -11.445 1.00 89.19 83 GLY A C 1
ATOM 612 O O . GLY A 1 83 ? 13.341 0.301 -10.516 1.00 89.19 83 GLY A O 1
ATOM 613 N N . ALA A 1 84 ? 12.983 -1.024 -12.292 1.00 92.94 84 ALA A N 1
ATOM 614 C CA . ALA A 1 84 ? 11.537 -1.007 -12.130 1.00 92.94 84 ALA A CA 1
ATOM 615 C C . ALA A 1 84 ? 11.101 -1.847 -10.926 1.00 92.94 84 ALA A C 1
ATOM 617 O O . ALA A 1 84 ? 11.577 -2.963 -10.690 1.00 92.94 84 ALA A O 1
ATOM 618 N N . SER A 1 85 ? 10.167 -1.295 -10.158 1.00 94.38 85 SER A N 1
ATOM 619 C CA . SER A 1 85 ? 9.576 -1.958 -9.002 1.00 94.38 85 SER A CA 1
ATOM 620 C C . SER A 1 85 ? 8.169 -1.442 -8.741 1.00 94.38 85 SER A C 1
ATOM 622 O O . SER A 1 85 ? 7.822 -0.315 -9.100 1.00 94.38 85 SER A O 1
ATOM 624 N N . GLY A 1 86 ? 7.356 -2.235 -8.042 1.00 93.50 86 GLY A N 1
ATOM 625 C CA . GLY A 1 86 ? 6.030 -1.782 -7.627 1.00 93.50 86 GLY A CA 1
ATOM 626 C C . GLY A 1 86 ? 6.058 -0.471 -6.828 1.00 93.50 86 GLY A C 1
ATOM 627 O O . GLY A 1 86 ? 5.218 0.398 -7.045 1.00 93.50 86 GLY A O 1
ATOM 628 N N . GLY A 1 87 ? 7.051 -0.300 -5.946 1.00 93.50 87 GLY A N 1
ATOM 629 C CA . GLY A 1 87 ? 7.200 0.889 -5.098 1.00 93.50 87 GLY A CA 1
ATOM 630 C C . GLY A 1 87 ? 7.770 2.112 -5.822 1.00 93.50 87 GLY A C 1
ATOM 631 O O . GLY A 1 87 ? 7.281 3.216 -5.623 1.00 93.50 87 GLY A O 1
ATOM 632 N N . GLY A 1 88 ? 8.773 1.930 -6.683 1.00 94.25 88 GLY A N 1
ATOM 633 C CA . GLY A 1 88 ? 9.427 3.041 -7.385 1.00 94.25 88 GLY A CA 1
ATOM 634 C C . GLY A 1 88 ? 8.734 3.465 -8.681 1.00 94.25 88 GLY A C 1
ATOM 635 O O . GLY A 1 88 ? 8.845 4.616 -9.086 1.00 94.25 88 GLY A O 1
ATOM 636 N N . THR A 1 89 ? 8.012 2.553 -9.333 1.00 95.62 89 THR A N 1
ATOM 637 C CA . THR A 1 89 ? 7.448 2.784 -10.672 1.00 95.62 89 THR A CA 1
ATOM 638 C C . THR A 1 89 ? 5.931 2.949 -10.625 1.00 95.62 89 THR A C 1
ATOM 640 O O . THR A 1 89 ? 5.401 3.936 -11.127 1.00 95.62 89 THR A O 1
ATOM 643 N N . CYS A 1 90 ? 5.215 2.019 -9.985 1.00 97.31 90 CYS A N 1
ATOM 644 C CA . CYS A 1 90 ? 3.747 2.024 -9.976 1.00 97.31 90 CYS A CA 1
ATOM 645 C C . CYS A 1 90 ? 3.141 2.860 -8.842 1.00 97.31 90 CYS A C 1
ATOM 647 O O . CYS A 1 90 ? 2.130 3.534 -9.044 1.00 97.31 90 CYS A O 1
ATOM 649 N N . ALA A 1 91 ? 3.744 2.855 -7.652 1.00 97.62 91 ALA A N 1
ATOM 650 C CA . ALA A 1 91 ? 3.206 3.591 -6.510 1.00 97.62 91 ALA A CA 1
ATOM 651 C C . ALA A 1 91 ? 3.129 5.123 -6.735 1.00 97.62 91 ALA A C 1
ATOM 653 O O . ALA A 1 91 ? 2.103 5.703 -6.378 1.00 97.62 91 ALA A O 1
ATOM 654 N N . PRO A 1 92 ? 4.093 5.794 -7.407 1.00 97.56 92 PRO A N 1
ATOM 655 C CA . PRO A 1 92 ? 3.960 7.214 -7.754 1.00 97.56 92 PRO A CA 1
ATOM 656 C C . PRO A 1 92 ? 2.825 7.498 -8.750 1.00 97.56 92 PRO A C 1
ATOM 658 O O . PRO A 1 92 ? 2.161 8.532 -8.665 1.00 97.56 92 PRO A O 1
ATOM 661 N N . VAL A 1 93 ? 2.560 6.578 -9.686 1.00 98.06 93 VAL A N 1
ATOM 662 C CA . VAL A 1 93 ? 1.422 6.693 -10.616 1.00 98.06 93 VAL A CA 1
ATOM 663 C C . VAL A 1 93 ? 0.106 6.574 -9.853 1.00 98.06 93 VAL A C 1
ATOM 665 O O . VAL A 1 93 ? -0.779 7.416 -10.017 1.00 98.06 93 VAL A O 1
ATOM 668 N N . PHE A 1 94 ? 0.005 5.587 -8.960 1.00 98.38 94 PHE A N 1
ATOM 669 C CA . PHE A 1 94 ? -1.133 5.440 -8.057 1.00 98.38 94 PHE A CA 1
ATOM 670 C C . PHE A 1 94 ? -1.351 6.701 -7.211 1.00 98.38 94 PHE A C 1
ATOM 672 O O . PHE A 1 94 ? -2.472 7.198 -7.149 1.00 98.38 94 PHE A O 1
ATOM 679 N N . GLN A 1 95 ? -0.293 7.257 -6.611 1.00 98.00 95 GLN A N 1
ATOM 680 C CA . GLN A 1 95 ? -0.351 8.494 -5.828 1.00 98.00 95 GLN A CA 1
ATOM 681 C C . GLN A 1 95 ? -0.957 9.643 -6.635 1.00 98.00 95 GLN A C 1
ATOM 683 O O . GLN A 1 95 ? -1.875 10.309 -6.156 1.00 98.00 95 GLN A O 1
ATOM 688 N N . ARG A 1 96 ? -0.480 9.870 -7.866 1.00 98.19 96 ARG A N 1
ATOM 689 C CA . ARG A 1 96 ? -0.983 10.947 -8.731 1.00 98.19 96 ARG A CA 1
ATOM 690 C C . ARG A 1 96 ? -2.461 10.760 -9.061 1.00 98.19 96 ARG A C 1
ATOM 692 O O . ARG A 1 96 ? -3.237 11.697 -8.909 1.00 98.19 96 ARG A O 1
ATOM 699 N N . PHE A 1 97 ? -2.854 9.552 -9.460 1.00 98.19 97 PHE A N 1
ATOM 700 C CA . PHE A 1 97 ? -4.249 9.244 -9.779 1.00 98.19 97 PHE A CA 1
ATOM 701 C C . PHE A 1 97 ? -5.162 9.427 -8.560 1.00 98.19 97 PHE A C 1
ATOM 703 O O . PHE A 1 97 ? -6.180 10.119 -8.619 1.00 98.19 97 PHE A O 1
ATOM 710 N N . MET A 1 98 ? -4.777 8.840 -7.429 1.00 98.12 98 MET A N 1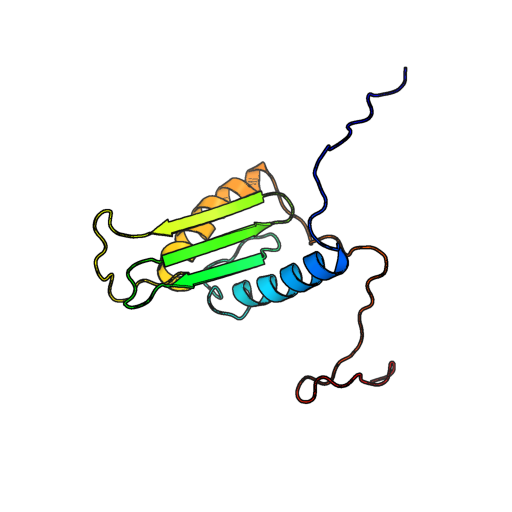
ATOM 711 C CA . MET A 1 98 ? -5.590 8.853 -6.220 1.00 98.12 98 MET A CA 1
ATOM 712 C C . MET A 1 98 ? -5.643 10.225 -5.550 1.00 98.12 98 MET A C 1
ATOM 714 O O . MET A 1 98 ? -6.642 10.521 -4.901 1.00 98.12 98 MET A O 1
ATOM 718 N N . THR A 1 99 ? -4.638 11.086 -5.743 1.00 98.00 99 THR A N 1
ATOM 719 C CA . THR A 1 99 ? -4.684 12.489 -5.288 1.00 98.00 99 THR A CA 1
ATOM 720 C C . THR A 1 99 ? -5.891 13.221 -5.871 1.00 98.00 99 THR A C 1
ATOM 722 O O . THR A 1 99 ? -6.569 13.948 -5.148 1.00 98.00 99 THR A O 1
ATOM 725 N N . GLU A 1 100 ? -6.218 12.993 -7.144 1.00 97.88 100 GLU A N 1
ATOM 726 C CA . GLU A 1 100 ? -7.411 13.582 -7.760 1.00 97.88 100 GLU A CA 1
ATOM 727 C C . GLU A 1 100 ? -8.682 12.801 -7.413 1.00 97.88 100 GLU A C 1
ATOM 729 O O . GLU A 1 100 ? -9.710 13.394 -7.082 1.00 97.88 100 GLU A O 1
ATOM 734 N N . ALA A 1 101 ? -8.624 11.466 -7.417 1.00 97.38 101 ALA A N 1
ATOM 735 C CA . ALA A 1 101 ? -9.794 10.639 -7.129 1.00 97.38 101 ALA A CA 1
ATOM 736 C C . ALA A 1 101 ? -10.338 10.869 -5.706 1.00 97.38 101 ALA A C 1
ATOM 738 O O . ALA A 1 101 ? -11.549 10.991 -5.511 1.00 97.38 101 ALA A O 1
ATOM 739 N N . VAL A 1 102 ? -9.459 10.991 -4.708 1.00 96.88 102 VAL A N 1
ATOM 740 C CA . VAL A 1 102 ? -9.851 11.217 -3.309 1.00 96.88 102 VAL A CA 1
ATOM 741 C C . VA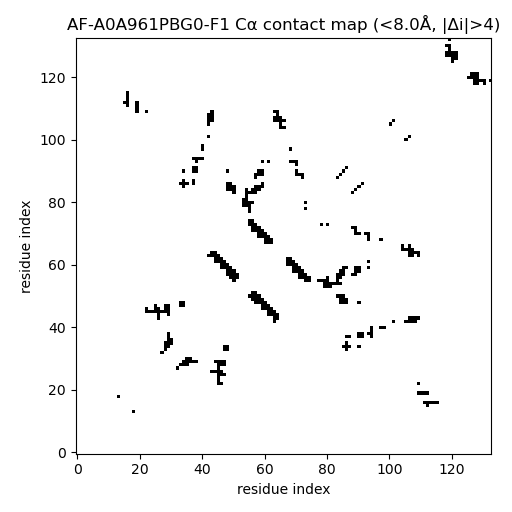L A 1 102 ? -10.532 12.573 -3.117 1.00 96.88 102 VAL A C 1
ATOM 743 O O . VAL A 1 102 ? -11.432 12.662 -2.288 1.00 96.88 102 VAL A O 1
ATOM 746 N N . LYS A 1 103 ? -10.209 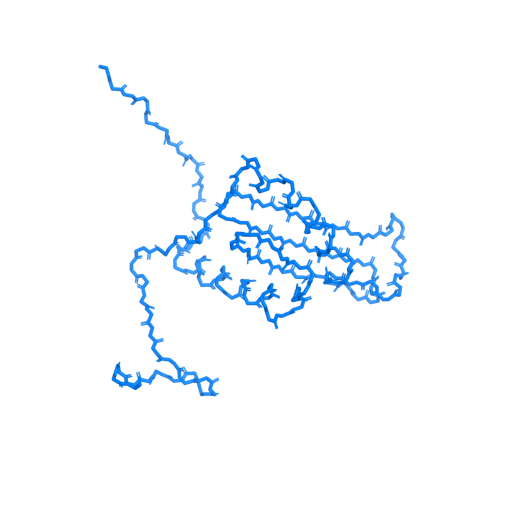13.609 -3.905 1.00 96.50 103 LYS A N 1
ATOM 747 C CA . LYS A 1 103 ? -10.939 14.892 -3.838 1.00 96.50 103 LYS A CA 1
ATOM 748 C C . LYS A 1 103 ? -12.424 14.721 -4.163 1.00 96.50 103 LYS A C 1
ATOM 750 O O . LYS A 1 103 ? -13.259 15.398 -3.574 1.00 96.50 103 LYS A O 1
ATOM 755 N N . LYS A 1 104 ? -12.752 13.813 -5.087 1.00 96.25 104 LYS A N 1
ATOM 756 C CA . LYS A 1 104 ? -14.129 13.565 -5.534 1.00 96.25 104 LYS A CA 1
ATOM 757 C C . LYS A 1 104 ? -14.865 12.543 -4.670 1.00 96.25 104 LYS A C 1
ATOM 759 O O . LYS A 1 104 ? -16.034 12.737 -4.359 1.00 96.25 104 LYS A O 1
ATOM 764 N N . TYR A 1 105 ? -14.205 11.442 -4.324 1.00 95.75 105 TYR A N 1
ATOM 765 C CA . TYR A 1 105 ? -14.856 10.291 -3.685 1.00 95.75 105 TYR A CA 1
ATOM 766 C C . TYR A 1 105 ? -14.541 10.161 -2.189 1.00 95.75 105 TYR A C 1
ATOM 768 O O . TYR A 1 105 ? -15.141 9.334 -1.496 1.00 95.75 105 TYR A O 1
ATOM 776 N N . GLY A 1 106 ? -13.616 10.975 -1.679 1.00 92.38 106 GLY A N 1
ATOM 777 C CA . GLY A 1 106 ? -13.192 10.971 -0.288 1.00 92.38 106 GLY A CA 1
ATOM 778 C C . GLY A 1 106 ? -12.532 9.664 0.152 1.00 92.38 106 GLY A C 1
ATOM 779 O O . GLY A 1 106 ? -12.132 8.806 -0.638 1.00 92.38 106 GLY A O 1
ATOM 780 N N . GLY A 1 107 ? -12.416 9.528 1.465 1.00 93.62 107 GLY A N 1
ATOM 781 C CA . GLY A 1 107 ? -11.899 8.347 2.135 1.00 93.62 107 GLY A CA 1
ATOM 782 C C . GLY A 1 107 ? -11.823 8.608 3.632 1.00 93.62 107 GLY A C 1
ATOM 783 O O . GLY A 1 107 ? -11.549 9.727 4.060 1.00 93.62 107 GLY A O 1
ATOM 784 N N . GLY A 1 108 ? -12.099 7.586 4.431 1.00 95.38 108 GLY A N 1
ATOM 785 C CA . GLY A 1 108 ? -12.038 7.658 5.884 1.00 95.38 108 GLY A CA 1
ATOM 786 C C . GLY A 1 108 ? -11.168 6.557 6.470 1.00 95.38 108 GLY A C 1
ATOM 787 O O . GLY A 1 108 ? -10.545 5.767 5.759 1.00 95.38 108 GLY A O 1
ATOM 788 N N . LYS A 1 109 ? -11.144 6.487 7.802 1.00 95.88 109 LYS A N 1
ATOM 789 C CA . LYS A 1 109 ? -10.569 5.339 8.508 1.00 95.88 109 LYS A CA 1
ATOM 790 C C . LYS A 1 109 ? -11.311 4.066 8.102 1.00 95.88 109 LYS A C 1
ATOM 792 O O . LYS A 1 109 ? -12.537 4.066 7.993 1.00 95.88 109 LYS A O 1
ATOM 797 N N . PHE A 1 110 ? -10.569 2.978 7.912 1.00 96.31 110 PHE A N 1
ATOM 798 C CA . PHE A 1 110 ? -11.170 1.663 7.717 1.00 96.31 110 PHE A CA 1
ATOM 799 C C . PHE A 1 110 ? -12.003 1.294 8.947 1.00 96.31 110 PHE A C 1
ATOM 801 O O . PHE A 1 110 ? -11.565 1.475 10.084 1.00 96.31 110 PHE A O 1
ATOM 808 N N . LYS A 1 111 ? -13.227 0.815 8.718 1.00 94.06 111 LYS A N 1
ATOM 809 C CA . LYS A 1 111 ? -14.163 0.501 9.796 1.00 94.06 111 LYS A CA 1
ATOM 810 C C . LYS A 1 111 ? -13.729 -0.775 10.511 1.00 94.06 111 LYS A C 1
ATOM 812 O O . LYS A 1 111 ? -13.642 -1.827 9.882 1.00 94.06 111 LYS A O 1
ATOM 817 N N . VAL A 1 112 ? -13.535 -0.683 11.824 1.00 95.38 112 VAL A N 1
ATOM 818 C CA . VAL A 1 112 ? -13.311 -1.854 12.680 1.00 95.38 112 VAL A CA 1
ATOM 819 C C . VAL A 1 112 ? -14.594 -2.701 12.705 1.00 95.38 112 VAL A C 1
ATOM 821 O O . VAL A 1 112 ? -15.664 -2.164 13.015 1.00 95.38 112 VAL A O 1
ATOM 824 N N . PRO A 1 113 ? -14.538 -3.994 12.349 1.00 94.19 113 PRO A N 1
ATOM 825 C CA . PRO A 1 113 ? -15.687 -4.888 12.441 1.00 94.19 113 PRO A CA 1
ATOM 826 C C . PRO A 1 113 ? -16.018 -5.215 13.902 1.00 94.19 113 PRO A C 1
ATOM 828 O O . PRO A 1 113 ? -15.144 -5.231 14.768 1.00 94.19 113 PRO A O 1
ATOM 831 N N . ALA A 1 114 ? -17.292 -5.503 14.176 1.00 93.12 114 ALA A N 1
ATOM 832 C CA . ALA A 1 114 ? -17.712 -5.978 15.491 1.00 93.12 114 ALA A CA 1
ATOM 833 C C . ALA A 1 114 ? -17.049 -7.327 15.825 1.00 93.12 114 ALA A C 1
ATOM 835 O O . ALA A 1 114 ? -16.798 -8.132 14.930 1.00 93.12 114 ALA A O 1
ATOM 836 N N . GLY A 1 115 ? -16.777 -7.564 17.111 1.00 89.31 115 GLY A N 1
ATOM 837 C CA . GLY A 1 115 ? -16.154 -8.801 17.600 1.00 89.31 115 GLY A CA 1
ATOM 838 C C . GLY A 1 115 ? -14.622 -8.823 17.547 1.00 89.31 115 GLY A C 1
ATOM 839 O O . GLY A 1 115 ? -14.017 -9.707 18.145 1.00 89.31 115 GLY A O 1
ATOM 840 N N . GLY A 1 116 ? -13.980 -7.848 16.893 1.00 87.00 116 GLY A N 1
ATOM 841 C CA . GLY A 1 116 ? -12.528 -7.677 16.957 1.00 87.00 116 GLY A CA 1
ATOM 842 C C . GLY A 1 116 ? -12.073 -7.117 18.308 1.00 87.00 116 GLY A C 1
ATOM 843 O O . GLY A 1 116 ? -12.731 -6.247 18.877 1.00 87.00 116 GLY A O 1
ATOM 844 N N . GLN A 1 117 ? -10.926 -7.586 18.799 1.00 88.38 117 GLN A N 1
ATOM 845 C CA . GLN A 1 117 ? -10.287 -7.083 20.016 1.00 88.38 117 GLN A CA 1
ATOM 846 C C . GLN A 1 117 ? -8.863 -6.622 19.708 1.00 88.38 117 GLN A C 1
ATOM 848 O O . GLN A 1 117 ? -8.140 -7.272 18.951 1.00 88.38 117 GLN A O 1
ATOM 853 N N . PHE A 1 118 ? -8.459 -5.505 20.308 1.00 90.38 118 PHE A N 1
ATOM 854 C CA . PHE A 1 118 ? -7.069 -5.065 20.299 1.00 90.38 118 PHE A CA 1
ATOM 855 C C . PHE A 1 118 ? -6.392 -5.598 21.557 1.00 90.38 118 PHE A C 1
ATOM 857 O O . PHE A 1 118 ? -6.795 -5.252 22.665 1.00 90.38 118 PHE A O 1
ATOM 864 N N . ILE A 1 119 ? -5.380 -6.441 21.373 1.00 91.88 119 ILE A N 1
ATOM 865 C CA . ILE A 1 119 ? -4.589 -7.030 22.456 1.00 91.88 119 ILE A CA 1
ATOM 866 C C . ILE A 1 119 ? -3.141 -6.559 22.350 1.00 91.88 119 ILE A C 1
ATOM 868 O O . ILE A 1 119 ? -2.617 -6.381 21.248 1.00 91.88 119 ILE A O 1
ATOM 872 N N . LYS A 1 120 ? -2.494 -6.349 23.499 1.00 92.88 120 LYS A N 1
ATOM 873 C CA . LYS A 1 120 ? -1.066 -6.030 23.560 1.00 92.88 120 LYS A CA 1
ATOM 874 C C . LYS A 1 120 ? -0.272 -7.305 23.275 1.00 92.88 120 LYS A C 1
ATOM 876 O O . LYS A 1 120 ? -0.516 -8.340 23.893 1.00 92.88 120 LYS A O 1
ATOM 881 N N . ILE A 1 121 ? 0.655 -7.230 22.326 1.00 93.75 121 ILE A N 1
ATOM 882 C CA . ILE A 1 121 ? 1.501 -8.348 21.901 1.00 93.75 121 ILE A CA 1
ATOM 883 C C . ILE A 1 121 ? 2.962 -7.924 22.017 1.00 93.75 121 ILE A C 1
ATOM 885 O O . ILE A 1 121 ? 3.322 -6.816 21.612 1.00 93.75 121 ILE A O 1
ATOM 889 N N . ASP A 1 122 ? 3.804 -8.813 22.535 1.00 94.94 122 ASP A N 1
ATOM 890 C CA . ASP A 1 122 ? 5.247 -8.625 22.521 1.00 94.94 122 ASP A CA 1
ATOM 891 C C . ASP A 1 122 ? 5.774 -8.722 21.083 1.00 94.94 122 ASP A C 1
ATOM 893 O O . ASP A 1 122 ? 5.555 -9.704 20.370 1.00 94.94 122 ASP A O 1
ATOM 897 N N . ARG A 1 123 ? 6.487 -7.683 20.643 1.00 92.44 123 ARG A N 1
ATOM 898 C CA . ARG A 1 123 ? 6.896 -7.535 19.240 1.00 92.44 123 ARG A CA 1
ATOM 899 C C . ARG A 1 123 ? 7.933 -8.560 18.770 1.00 92.44 123 ARG A C 1
ATOM 901 O O . ARG A 1 123 ? 8.137 -8.673 17.565 1.00 92.44 123 ARG A O 1
ATOM 908 N N . TYR A 1 124 ? 8.631 -9.226 19.690 1.00 94.56 124 TYR A N 1
ATOM 909 C CA . TYR A 1 124 ? 9.709 -10.162 19.366 1.00 94.56 124 TYR A CA 1
ATOM 910 C C . TYR A 1 124 ? 9.232 -11.610 19.395 1.00 94.56 124 TYR A C 1
ATOM 912 O O . TYR A 1 124 ? 9.608 -12.401 18.537 1.00 94.56 124 TYR A O 1
ATOM 920 N N . THR A 1 125 ? 8.404 -11.949 20.377 1.00 95.88 125 THR A N 1
ATOM 921 C CA . THR A 1 125 ? 7.940 -13.317 20.624 1.00 95.88 125 THR A CA 1
ATOM 922 C C . THR A 1 125 ? 6.562 -13.590 20.029 1.00 95.88 125 THR A C 1
ATOM 924 O O . THR A 1 125 ? 6.222 -14.745 19.789 1.00 95.88 125 THR A O 1
ATOM 927 N N . GLY A 1 126 ? 5.751 -12.551 19.802 1.00 93.31 126 GLY A N 1
ATOM 928 C CA . GLY A 1 126 ? 4.349 -12.694 19.409 1.00 93.31 126 GLY A CA 1
ATOM 929 C C . GLY A 1 126 ? 3.427 -13.142 20.550 1.00 93.31 126 GLY A C 1
ATOM 930 O O . GLY A 1 126 ? 2.245 -13.387 20.310 1.00 93.31 126 GLY A O 1
ATOM 931 N N . ALA A 1 127 ? 3.935 -13.246 21.784 1.00 94.62 127 ALA A N 1
ATOM 932 C CA . ALA A 1 127 ? 3.141 -13.619 22.948 1.00 94.62 127 ALA A CA 1
ATOM 933 C C . ALA A 1 127 ? 2.220 -12.474 23.399 1.00 94.62 127 ALA A C 1
ATOM 935 O O . ALA A 1 127 ? 2.537 -11.293 23.236 1.00 94.62 127 ALA A O 1
ATOM 936 N N . ARG A 1 128 ? 1.076 -12.822 24.003 1.00 94.00 128 ARG A N 1
ATOM 937 C CA . ARG A 1 128 ? 0.171 -11.839 24.611 1.00 94.00 128 ARG A CA 1
ATOM 938 C C . ARG A 1 128 ? 0.827 -11.224 25.846 1.00 94.00 128 ARG A C 1
ATOM 940 O O . ARG A 1 128 ? 1.278 -11.948 26.729 1.00 94.00 128 ARG A O 1
ATOM 947 N N . LEU A 1 129 ?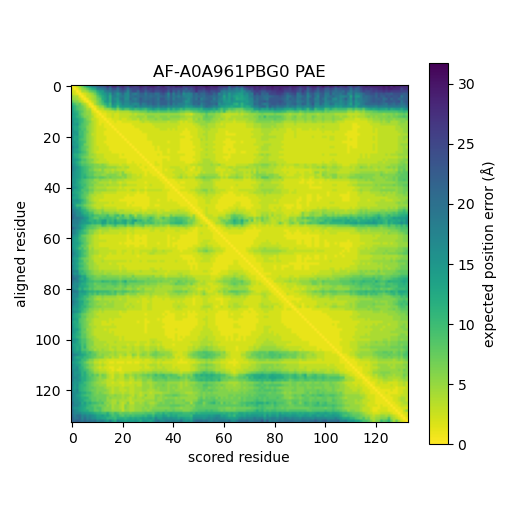 0.828 -9.897 25.907 1.00 93.94 129 LEU A N 1
ATOM 948 C CA . LEU A 1 129 ? 1.220 -9.152 27.097 1.00 93.94 129 LEU A CA 1
ATOM 949 C C . LEU A 1 129 ? 0.038 -9.036 28.075 1.00 93.94 129 LEU A C 1
ATOM 951 O O . LEU A 1 129 ? -1.119 -9.075 27.637 1.00 93.94 129 LEU A O 1
ATOM 955 N N . PRO A 1 130 ? 0.313 -8.874 29.381 1.00 90.94 130 PRO A N 1
ATOM 956 C CA . PRO A 1 130 ? -0.695 -8.498 30.367 1.00 90.94 130 PRO A CA 1
ATOM 957 C C . PRO A 1 130 ? -1.486 -7.249 29.949 1.00 90.94 130 PRO A C 1
ATOM 959 O O . PRO A 1 130 ? -0.975 -6.377 29.242 1.00 90.94 130 PRO A O 1
ATOM 962 N N . ASP A 1 131 ? -2.744 -7.150 30.381 1.00 85.69 131 ASP A N 1
ATOM 963 C CA . ASP A 1 131 ? -3.622 -6.045 29.970 1.00 85.69 131 ASP A CA 1
ATOM 964 C C . ASP A 1 131 ? -3.146 -4.682 30.527 1.00 85.69 131 ASP A C 1
ATOM 966 O O . ASP A 1 131 ? -3.397 -3.637 29.917 1.00 85.69 131 ASP A O 1
ATOM 970 N N . ASP A 1 132 ? -2.386 -4.690 31.624 1.00 87.00 132 ASP A N 1
ATOM 971 C CA . ASP A 1 132 ? -1.781 -3.539 32.309 1.00 87.00 132 ASP A CA 1
ATOM 972 C C . ASP A 1 132 ? -0.377 -3.151 31.805 1.00 87.00 132 ASP A C 1
ATOM 974 O O . ASP A 1 132 ? 0.151 -2.131 32.243 1.00 87.00 132 ASP A O 1
ATOM 978 N N . ALA A 1 133 ? 0.198 -3.916 30.869 1.00 74.62 133 ALA A N 1
ATOM 979 C CA . ALA A 1 133 ? 1.555 -3.705 30.346 1.00 74.62 133 ALA A CA 1
ATOM 980 C C . ALA A 1 133 ? 1.765 -2.400 29.559 1.00 74.62 133 ALA A C 1
ATOM 982 O O . ALA A 1 133 ? 0.809 -1.920 28.904 1.00 74.62 133 ALA A O 1
#